Protein AF-A0A182EEJ8-F1 (afdb_monomer)

Mean predicted aligned error: 9.8 Å

pLDDT: mean 73.3, std 19.62, range [37.25, 96.62]

Solvent-accessible surface area (backbone atoms only — not comparable to full-atom values): 5123 Å² total; per-residue (Å²): 118,76,50,73,54,76,50,72,52,68,45,64,58,89,92,41,55,39,49,79,48,80,48,70,46,63,52,81,92,66,99,51,100,55,74,79,49,69,48,88,54,100,57,81,42,65,62,70,70,71,84,86,65,64,43,46,63,60,42,73,42,54,25,40,82,75,3,41,37,69,51,67,36,66,52,69,67,76,82,129

Sequence (80 aa):
MVQSTAVRGRFICGEEPTAGVRVKLFELDFDLPNAYSQPTANDDCMPSKVCTDPDDKLCATHPNTNGTFETNATQGNLPN

InterPro domains:
  IPR038479 Transthyretin-like superfamily [G3DSA:2.60.40.3330] (2-79)

Organism: Onchocerca ochengi (NCBI:txid42157)

Structure (mmCIF, N/CA/C/O backbone):
data_AF-A0A182EEJ8-F1
#
_entry.id   AF-A0A182EEJ8-F1
#
loop_
_atom_site.group_PDB
_atom_site.id
_atom_site.type_symbol
_atom_site.label_atom_id
_atom_site.label_alt_id
_atom_site.label_comp_id
_atom_site.label_asym_id
_atom_site.label_entity_id
_atom_site.label_seq_id
_atom_site.pdbx_PDB_ins_code
_atom_site.Cartn_x
_atom_site.Cartn_y
_atom_site.Cartn_z
_atom_site.occupancy
_atom_site.B_iso_or_equiv
_atom_site.auth_seq_id
_atom_site.auth_comp_id
_atom_site.auth_asym_id
_atom_site.auth_atom_id
_atom_site.pdbx_PDB_model_num
ATOM 1 N N . MET A 1 1 ? 19.113 8.033 -13.847 1.00 59.03 1 MET A N 1
ATOM 2 C CA . MET A 1 1 ? 18.875 8.963 -12.731 1.00 59.03 1 MET A CA 1
ATOM 3 C C . MET A 1 1 ? 18.187 8.165 -11.633 1.00 59.03 1 MET A C 1
ATOM 5 O O . MET A 1 1 ? 17.390 7.316 -11.979 1.00 59.03 1 MET A O 1
ATOM 9 N N . VAL A 1 2 ? 18.535 8.345 -10.355 1.00 75.25 2 VAL A N 1
ATOM 10 C CA . VAL A 1 2 ? 17.855 7.644 -9.245 1.00 75.25 2 VAL A CA 1
ATOM 11 C C . VAL A 1 2 ? 16.885 8.624 -8.602 1.00 75.25 2 VAL A C 1
ATOM 13 O O . VAL A 1 2 ? 17.296 9.733 -8.256 1.00 75.25 2 VAL A O 1
ATOM 16 N N . GLN A 1 3 ? 15.624 8.228 -8.449 1.00 79.31 3 GLN A N 1
ATOM 17 C CA . GLN A 1 3 ? 14.604 9.021 -7.768 1.00 79.31 3 GLN A CA 1
ATOM 18 C C . GLN A 1 3 ? 14.056 8.241 -6.573 1.00 79.31 3 GLN A C 1
ATOM 20 O O . GLN A 1 3 ? 13.797 7.046 -6.669 1.00 79.31 3 GLN A O 1
ATOM 25 N N . SER A 1 4 ? 13.871 8.926 -5.445 1.00 86.69 4 SER A N 1
ATOM 26 C CA . SER A 1 4 ? 13.244 8.361 -4.250 1.00 86.69 4 SER A CA 1
ATOM 27 C C . SER A 1 4 ? 11.993 9.144 -3.883 1.00 86.69 4 SER A C 1
ATOM 29 O O . SER A 1 4 ? 12.019 10.375 -3.854 1.00 86.69 4 SER A O 1
ATOM 31 N N . THR A 1 5 ? 10.933 8.422 -3.532 1.00 88.12 5 THR A N 1
ATOM 32 C CA . THR A 1 5 ? 9.638 8.983 -3.149 1.00 88.12 5 THR A CA 1
ATOM 33 C C . THR A 1 5 ? 9.137 8.323 -1.868 1.00 88.12 5 THR A C 1
ATOM 35 O O . THR A 1 5 ? 9.214 7.105 -1.711 1.00 88.12 5 THR A O 1
ATOM 38 N N . ALA A 1 6 ? 8.599 9.131 -0.951 1.00 91.38 6 ALA A N 1
ATOM 39 C CA . ALA A 1 6 ? 7.889 8.667 0.237 1.00 91.38 6 ALA A CA 1
ATOM 40 C C . ALA A 1 6 ? 6.436 9.153 0.203 1.00 91.38 6 ALA A C 1
ATOM 42 O O . ALA A 1 6 ? 6.168 10.335 -0.018 1.00 91.38 6 ALA A O 1
ATOM 43 N N . VAL A 1 7 ? 5.499 8.240 0.444 1.00 93.19 7 VAL A N 1
ATOM 44 C CA . VAL A 1 7 ? 4.059 8.495 0.466 1.00 93.19 7 VAL A CA 1
ATOM 45 C C . VAL A 1 7 ? 3.503 8.071 1.816 1.00 93.19 7 VAL A C 1
ATOM 47 O O . VAL A 1 7 ? 3.731 6.957 2.281 1.00 93.19 7 VAL A O 1
ATOM 50 N N . ARG A 1 8 ? 2.714 8.954 2.426 1.00 95.56 8 ARG A N 1
ATOM 51 C CA . ARG A 1 8 ? 1.916 8.656 3.617 1.00 95.56 8 ARG A CA 1
ATOM 52 C C . ARG A 1 8 ? 0.463 9.024 3.370 1.00 95.56 8 ARG A C 1
ATOM 54 O O . ARG A 1 8 ? 0.184 9.993 2.667 1.00 95.56 8 ARG A O 1
ATOM 61 N N . GLY A 1 9 ? -0.457 8.296 3.981 1.00 95.00 9 GLY A N 1
ATOM 62 C CA . GLY A 1 9 ? -1.880 8.555 3.804 1.00 95.00 9 GLY A CA 1
ATOM 63 C C . GLY A 1 9 ? -2.757 7.819 4.801 1.00 95.00 9 GLY A C 1
ATOM 64 O O . GLY A 1 9 ? -2.270 7.093 5.669 1.00 95.00 9 GLY A O 1
ATOM 65 N N . ARG A 1 10 ? -4.071 8.023 4.667 1.00 95.50 10 ARG A N 1
ATOM 66 C CA . ARG A 1 10 ? -5.098 7.289 5.408 1.00 95.50 10 ARG A CA 1
ATOM 67 C C . ARG A 1 10 ? -6.109 6.691 4.433 1.00 95.50 10 ARG A C 1
ATOM 69 O O . ARG A 1 10 ? -6.737 7.434 3.688 1.00 95.50 10 ARG A O 1
ATOM 76 N N . PHE A 1 11 ? -6.256 5.372 4.444 1.00 93.94 11 PHE A N 1
ATOM 77 C CA . PHE A 1 11 ? -7.216 4.641 3.627 1.00 93.94 11 PHE A CA 1
ATOM 78 C C . PHE A 1 11 ? -8.550 4.514 4.374 1.00 93.94 11 PHE A C 1
ATOM 80 O O . PHE A 1 11 ? -8.590 4.078 5.528 1.00 93.94 11 PHE A O 1
ATOM 87 N N . ILE A 1 12 ? -9.634 4.938 3.727 1.00 95.25 12 ILE A N 1
ATOM 88 C CA . ILE A 1 12 ? -10.985 5.017 4.298 1.00 95.25 12 ILE A CA 1
ATOM 89 C C . ILE A 1 12 ? -11.941 4.283 3.350 1.00 95.25 12 ILE A C 1
ATOM 91 O O . ILE A 1 12 ? -11.852 4.467 2.136 1.00 95.25 12 ILE A O 1
ATOM 95 N N . CYS A 1 13 ? -12.847 3.471 3.895 1.00 92.56 13 CYS A N 1
ATOM 96 C CA . CYS A 1 13 ? -13.946 2.840 3.165 1.00 92.56 13 CYS A CA 1
ATOM 97 C C . CYS A 1 13 ? -15.266 3.389 3.716 1.00 92.56 13 CYS A C 1
ATOM 99 O O . CYS A 1 13 ? -15.614 3.147 4.871 1.00 92.56 13 CYS A O 1
ATOM 101 N N . GLY A 1 14 ? -15.973 4.192 2.917 1.00 93.69 14 GLY A N 1
ATOM 102 C CA . GLY A 1 14 ? -17.089 4.993 3.422 1.00 93.69 14 GLY A CA 1
ATOM 103 C C . GLY A 1 14 ? -16.598 6.027 4.438 1.00 93.69 14 GLY A C 1
ATOM 104 O O . GLY A 1 14 ? -15.783 6.883 4.100 1.00 93.69 14 GLY A O 1
ATOM 105 N N . GLU A 1 15 ? -17.077 5.931 5.678 1.00 94.75 15 GLU A N 1
ATOM 106 C CA . GLU A 1 15 ? -16.671 6.808 6.788 1.00 94.75 15 GLU A CA 1
ATOM 107 C C . GLU A 1 15 ? -15.639 6.154 7.727 1.00 94.75 15 GLU A C 1
ATOM 109 O O . GLU A 1 15 ? -15.082 6.823 8.600 1.00 94.75 15 GLU A O 1
ATOM 114 N N . GLU A 1 16 ? -15.338 4.865 7.541 1.00 94.69 16 GLU A N 1
ATOM 115 C CA . GLU A 1 16 ? -14.505 4.095 8.465 1.00 94.69 16 GLU A CA 1
ATOM 116 C C . GLU A 1 16 ? -13.061 3.931 7.962 1.00 94.69 16 GLU A C 1
ATOM 118 O O . GLU A 1 16 ? -12.829 3.605 6.788 1.00 94.69 16 GLU A O 1
ATOM 123 N N . PRO A 1 17 ? -12.046 4.110 8.831 1.00 95.25 17 PRO A N 1
ATOM 124 C CA . PRO A 1 17 ? -10.679 3.742 8.497 1.00 95.25 17 PRO A CA 1
ATOM 125 C C . PRO A 1 17 ? -10.584 2.246 8.206 1.00 95.25 17 PRO A C 1
ATOM 127 O O . PRO A 1 17 ? -11.136 1.422 8.928 1.00 95.25 17 PRO A O 1
ATOM 130 N N . THR A 1 18 ? -9.857 1.885 7.156 1.00 93.69 18 THR A N 1
ATOM 131 C CA . THR A 1 18 ? -9.751 0.489 6.726 1.00 93.69 18 THR A CA 1
ATOM 132 C C . THR A 1 18 ? -8.353 -0.049 6.970 1.00 93.69 18 THR A C 1
ATOM 134 O O . THR A 1 18 ? -7.367 0.547 6.544 1.00 93.69 18 THR A O 1
ATOM 137 N N . ALA A 1 19 ? -8.284 -1.212 7.612 1.00 92.69 19 ALA A N 1
ATOM 138 C CA . ALA A 1 19 ? -7.051 -1.927 7.909 1.00 92.69 19 ALA A CA 1
ATOM 139 C C . ALA A 1 19 ? -6.922 -3.197 7.059 1.00 92.69 19 ALA A C 1
ATOM 141 O O . ALA A 1 19 ? -7.910 -3.728 6.554 1.00 92.69 19 ALA A O 1
ATOM 142 N N . GLY A 1 20 ? -5.697 -3.703 6.908 1.00 85.75 20 GLY A N 1
ATOM 143 C CA . GLY A 1 20 ? -5.441 -5.012 6.286 1.00 85.75 20 GLY A CA 1
ATOM 144 C C . GLY A 1 20 ? -5.602 -5.070 4.761 1.00 85.75 20 GLY A C 1
ATOM 145 O O . GLY A 1 20 ? -5.270 -6.088 4.156 1.00 85.75 20 GLY A O 1
ATOM 146 N N . VAL A 1 21 ? -6.044 -3.986 4.119 1.00 90.62 21 VAL A N 1
ATOM 147 C CA . VAL A 1 21 ? -5.987 -3.841 2.658 1.00 90.62 21 VAL A CA 1
ATOM 148 C C 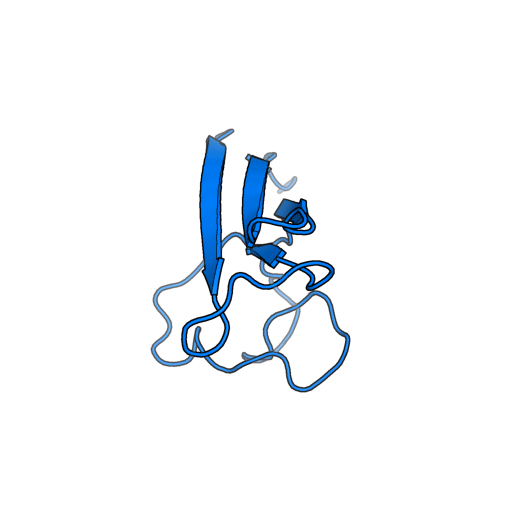. VAL A 1 21 ? -4.552 -3.625 2.193 1.00 90.62 21 VAL A C 1
ATOM 150 O O . VAL A 1 21 ? -3.709 -3.115 2.930 1.00 90.62 21 VAL A O 1
ATOM 153 N N . ARG A 1 22 ? -4.268 -3.997 0.948 1.00 90.38 22 ARG A N 1
ATOM 154 C CA . ARG A 1 22 ? -2.948 -3.810 0.351 1.00 90.38 22 ARG A CA 1
ATOM 155 C C . ARG A 1 22 ? -2.918 -2.518 -0.453 1.00 90.38 22 ARG A C 1
ATOM 157 O O . ARG A 1 22 ? -3.672 -2.374 -1.409 1.00 90.38 22 ARG A O 1
ATOM 164 N N . VAL A 1 23 ? -2.010 -1.619 -0.097 1.00 89.75 23 VAL A N 1
ATOM 165 C CA . VAL A 1 23 ? -1.699 -0.408 -0.862 1.00 89.75 23 VAL A CA 1
ATOM 166 C C . VAL A 1 23 ? -0.397 -0.663 -1.612 1.00 89.75 23 VAL A C 1
ATOM 168 O O . VAL A 1 23 ? 0.588 -1.072 -1.002 1.00 89.75 23 VAL A O 1
ATOM 171 N N . LYS A 1 24 ? -0.389 -0.467 -2.930 1.00 86.06 24 LYS A N 1
ATOM 172 C CA . LYS A 1 24 ? 0.800 -0.624 -3.779 1.00 86.06 24 LYS A CA 1
ATOM 173 C C . LYS A 1 24 ? 1.177 0.736 -4.364 1.00 86.06 24 LYS A C 1
ATOM 175 O O . LYS A 1 24 ? 0.288 1.474 -4.784 1.00 86.06 24 LYS A O 1
ATOM 180 N N . LEU A 1 25 ? 2.469 1.046 -4.378 1.00 83.94 25 LEU A N 1
ATOM 181 C CA . LEU A 1 25 ? 3.026 2.182 -5.104 1.00 83.94 25 LEU A CA 1
ATOM 182 C C . LEU A 1 25 ? 3.594 1.664 -6.423 1.00 83.94 25 LEU A C 1
ATOM 184 O O . LEU A 1 25 ? 4.356 0.697 -6.418 1.00 83.94 25 LEU A O 1
ATOM 188 N N . PHE A 1 26 ? 3.217 2.320 -7.510 1.00 79.62 26 PHE A N 1
ATOM 189 C CA . PHE A 1 26 ? 3.714 2.056 -8.851 1.00 79.62 26 PHE A CA 1
ATOM 190 C C . PHE A 1 26 ? 4.361 3.324 -9.382 1.00 79.62 26 PHE A C 1
ATOM 192 O O . PHE A 1 26 ? 3.900 4.429 -9.076 1.00 79.62 26 PHE A O 1
ATOM 199 N N . GLU A 1 27 ? 5.421 3.148 -10.150 1.00 76.00 27 GLU A N 1
ATOM 200 C CA . GLU A 1 27 ? 5.846 4.162 -11.095 1.00 76.00 27 GLU A CA 1
ATOM 201 C C . GLU A 1 27 ? 4.928 4.135 -12.317 1.00 76.00 27 GLU A C 1
ATOM 203 O O . GLU A 1 27 ? 4.401 3.082 -12.668 1.00 76.00 27 GLU A O 1
ATOM 208 N N . LEU A 1 28 ? 4.674 5.304 -12.899 1.00 71.69 28 LEU A N 1
ATOM 209 C CA . LEU A 1 28 ? 3.877 5.426 -14.109 1.00 71.69 28 LEU A CA 1
ATOM 210 C C . LEU A 1 28 ? 4.743 6.077 -15.179 1.00 71.69 28 LEU A C 1
ATOM 212 O O . LEU A 1 28 ? 5.040 7.269 -15.079 1.00 71.69 28 LEU A O 1
ATOM 216 N N . ASP A 1 29 ? 5.095 5.309 -16.205 1.00 63.34 29 ASP A N 1
ATOM 217 C CA . ASP A 1 29 ? 6.059 5.751 -17.215 1.00 63.34 29 ASP A CA 1
ATOM 218 C C . ASP A 1 29 ? 5.427 6.524 -18.390 1.00 63.34 29 ASP A C 1
ATOM 220 O O . ASP A 1 29 ? 6.151 7.106 -19.201 1.00 63.34 29 ASP A O 1
ATOM 224 N N . PHE A 1 30 ? 4.087 6.624 -18.490 1.00 56.88 30 PHE A N 1
ATOM 225 C CA . PHE A 1 30 ? 3.437 7.300 -19.630 1.00 56.88 30 PHE A CA 1
ATOM 226 C C . PHE A 1 30 ? 2.122 8.055 -19.346 1.00 56.88 30 PHE A C 1
ATOM 228 O O . PHE A 1 30 ? 1.217 7.568 -18.668 1.00 56.88 30 PHE A O 1
ATOM 235 N N . ASP A 1 31 ? 1.966 9.199 -20.033 1.00 54.44 31 ASP A N 1
ATOM 236 C CA . ASP A 1 31 ? 0.739 10.008 -20.184 1.00 54.44 31 ASP A CA 1
ATOM 237 C C . ASP A 1 31 ? -0.311 9.327 -21.096 1.00 54.44 31 ASP A C 1
ATOM 239 O O . ASP A 1 31 ? -0.752 9.883 -22.108 1.00 54.44 31 ASP A O 1
ATOM 243 N N . LEU A 1 32 ? -0.712 8.087 -20.802 1.00 52.84 32 LEU A N 1
ATOM 244 C CA . LEU A 1 32 ? -1.751 7.419 -21.591 1.00 52.84 32 LEU A CA 1
ATOM 245 C C . LEU A 1 32 ? -3.151 7.679 -21.012 1.00 52.84 32 LEU A C 1
ATOM 247 O O . LEU A 1 32 ? -3.373 7.462 -19.820 1.00 52.84 32 LEU A O 1
ATOM 251 N N . PRO A 1 33 ? -4.155 8.023 -21.851 1.00 52.16 33 PRO A N 1
ATOM 252 C CA . PRO A 1 33 ? -5.531 8.285 -21.407 1.00 52.16 33 PRO A CA 1
ATOM 253 C C . PRO A 1 33 ? -6.231 7.081 -20.741 1.00 52.16 33 PRO A C 1
ATOM 255 O O . PRO A 1 33 ? -7.320 7.239 -20.199 1.00 52.16 33 PRO A O 1
ATOM 258 N N . ASN A 1 34 ? -5.599 5.898 -20.740 1.00 49.50 34 ASN A N 1
ATOM 259 C CA . ASN A 1 34 ? -6.111 4.648 -20.171 1.00 49.50 34 ASN A CA 1
ATOM 260 C C . ASN A 1 34 ? -5.240 4.071 -19.033 1.00 49.50 34 ASN A C 1
ATOM 262 O O . ASN A 1 34 ? -5.480 2.932 -18.620 1.00 49.50 34 ASN A O 1
ATOM 266 N N . ALA A 1 35 ? -4.279 4.839 -18.498 1.00 52.94 35 ALA A N 1
ATOM 267 C CA . ALA A 1 35 ? -3.411 4.442 -17.377 1.00 52.94 35 ALA A CA 1
ATOM 268 C C . ALA A 1 35 ? -4.177 4.061 -16.088 1.00 52.94 35 ALA A C 1
ATOM 270 O O . ALA A 1 35 ? -3.631 3.423 -15.196 1.00 52.94 35 ALA A O 1
ATOM 271 N N . TYR A 1 36 ? -5.465 4.408 -15.996 1.00 53.22 36 TYR A N 1
ATOM 272 C CA . TYR A 1 36 ? -6.336 4.094 -14.856 1.00 53.22 36 TYR A CA 1
ATOM 273 C C . TYR A 1 36 ? -7.158 2.809 -15.006 1.00 53.22 36 TYR A C 1
ATOM 275 O O . TYR A 1 36 ? -8.028 2.534 -14.177 1.00 53.22 3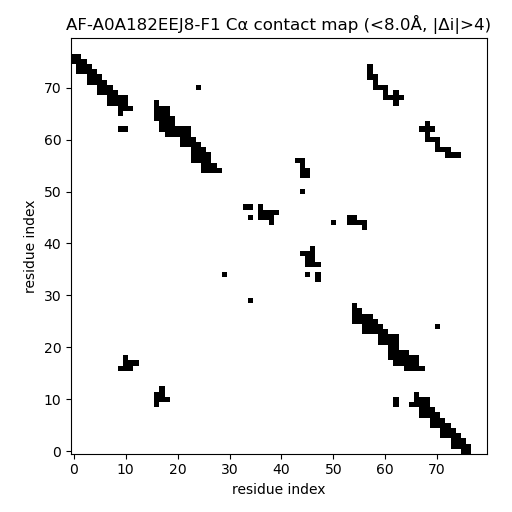6 TYR A O 1
ATOM 283 N N . SER A 1 37 ? -6.929 2.018 -16.055 1.00 52.03 37 SER A N 1
ATOM 284 C CA . SER A 1 37 ? -7.592 0.718 -16.182 1.00 52.03 37 SER A CA 1
ATOM 285 C C . SER A 1 37 ? -7.122 -0.168 -15.022 1.00 52.03 37 SER A C 1
ATOM 287 O O . SER A 1 37 ? -5.944 -0.479 -14.937 1.00 52.03 37 SER A O 1
ATOM 289 N N . GLN A 1 38 ? -8.000 -0.521 -14.080 1.00 50.16 38 GLN A N 1
ATOM 290 C CA . GLN A 1 38 ? -7.617 -1.306 -12.898 1.00 50.16 38 GLN A CA 1
ATOM 291 C C . GLN A 1 38 ? -7.143 -2.710 -13.305 1.00 50.16 38 GLN A C 1
ATOM 293 O O . GLN A 1 38 ? -7.857 -3.335 -14.092 1.00 50.16 38 GLN A O 1
ATOM 298 N N . PRO A 1 39 ? -6.033 -3.249 -12.752 1.00 50.91 39 PRO A N 1
ATOM 299 C CA . PRO A 1 39 ? -5.594 -4.622 -13.005 1.00 50.91 39 PRO A CA 1
ATOM 300 C C . PRO A 1 39 ? -6.751 -5.584 -12.766 1.00 50.91 39 PRO A C 1
ATOM 302 O O . PRO A 1 39 ? -7.268 -5.693 -11.656 1.00 50.91 39 PRO A O 1
ATOM 305 N N . THR A 1 40 ? -7.198 -6.258 -13.824 1.00 46.56 40 THR A N 1
ATOM 306 C CA . THR A 1 40 ? -8.348 -7.172 -13.767 1.00 46.56 40 THR A CA 1
ATOM 307 C C . THR A 1 40 ? -7.988 -8.540 -13.191 1.00 46.56 40 THR A C 1
ATOM 309 O O . THR A 1 40 ? -8.830 -9.432 -13.137 1.00 46.56 40 THR A O 1
ATOM 312 N N . ALA A 1 41 ? -6.743 -8.732 -12.769 1.00 45.72 41 ALA A N 1
ATOM 313 C CA . ALA A 1 41 ? -6.249 -9.973 -12.210 1.00 45.72 41 ALA A CA 1
ATOM 314 C C . ALA A 1 41 ? -5.142 -9.671 -11.202 1.00 45.72 41 ALA A C 1
ATOM 316 O O . ALA A 1 41 ? -4.656 -8.548 -11.095 1.00 45.72 41 ALA A O 1
ATOM 317 N N . ASN A 1 42 ? -4.759 -10.693 -10.451 1.00 52.69 42 ASN A N 1
ATOM 318 C CA . ASN A 1 42 ? -3.808 -10.694 -9.338 1.00 52.69 42 ASN A CA 1
ATOM 319 C C . ASN A 1 42 ? -2.358 -10.371 -9.750 1.00 52.69 42 ASN A C 1
ATOM 321 O O . ASN A 1 42 ? -1.418 -10.732 -9.043 1.00 52.69 42 ASN A O 1
ATOM 325 N N . ASP A 1 43 ? -2.196 -9.713 -10.888 1.00 55.00 43 ASP A N 1
ATOM 326 C CA . ASP A 1 43 ? -0.945 -9.442 -11.550 1.00 55.00 43 ASP A CA 1
ATOM 327 C C . ASP A 1 43 ? -0.386 -8.114 -11.030 1.00 55.00 43 ASP A C 1
ATOM 329 O O . ASP A 1 43 ? -1.105 -7.159 -10.722 1.00 55.00 43 ASP A O 1
ATOM 333 N N . ASP A 1 44 ? 0.929 -8.077 -10.841 1.00 55.94 44 ASP A N 1
ATOM 334 C CA . ASP A 1 44 ? 1.654 -6.900 -10.361 1.00 55.94 44 ASP A CA 1
ATOM 335 C C . ASP A 1 44 ? 1.888 -5.860 -11.485 1.00 55.94 44 ASP A C 1
ATOM 337 O O . ASP A 1 44 ? 2.687 -4.955 -11.293 1.00 55.94 44 ASP A O 1
ATOM 341 N N . CYS A 1 45 ? 1.178 -5.954 -12.618 1.00 54.53 45 CYS A N 1
ATOM 342 C CA .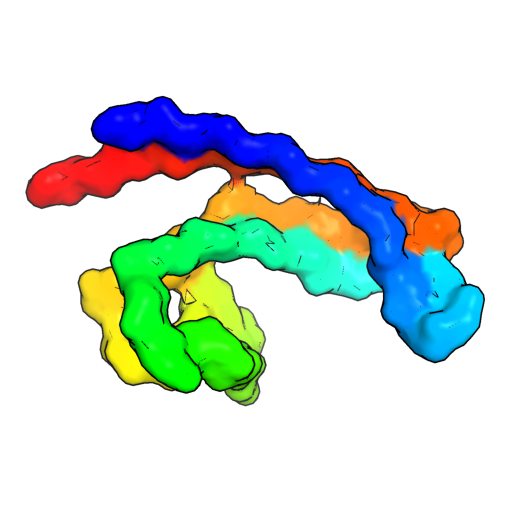 CYS A 1 45 ? 1.230 -5.009 -13.740 1.00 54.53 45 CYS A CA 1
ATOM 343 C C . CYS A 1 45 ? -0.145 -4.371 -14.016 1.00 54.53 45 CYS A C 1
ATOM 345 O O . CYS A 1 45 ? -1.190 -5.005 -13.839 1.00 54.53 45 CYS A O 1
ATOM 347 N N . MET A 1 46 ? -0.166 -3.109 -14.460 1.00 54.56 46 MET A N 1
ATOM 348 C CA . MET A 1 46 ? -1.399 -2.468 -14.925 1.00 54.56 46 MET A CA 1
ATOM 349 C C . MET A 1 46 ? -1.841 -3.087 -16.269 1.00 54.56 46 MET A C 1
ATOM 351 O O . MET A 1 46 ? -1.016 -3.406 -17.123 1.00 54.56 46 MET A O 1
ATOM 355 N N . PRO A 1 47 ? -3.149 -3.275 -16.509 1.00 51.47 47 PRO A N 1
ATOM 356 C CA . PRO A 1 47 ? -3.698 -4.046 -17.627 1.00 51.47 47 PRO A CA 1
ATOM 357 C C . PRO A 1 47 ? -3.706 -3.275 -18.957 1.00 51.47 47 PRO A C 1
ATOM 359 O O . PRO A 1 47 ? -4.303 -3.732 -19.936 1.00 51.47 47 PRO A O 1
ATOM 362 N N . SER A 1 48 ? -3.056 -2.109 -19.033 1.00 44.66 48 SER A N 1
ATOM 363 C CA . SER A 1 48 ? -2.877 -1.389 -20.290 1.00 44.66 48 SER A CA 1
ATOM 364 C C . SER A 1 48 ? -1.768 -2.045 -21.117 1.00 44.66 48 SER A C 1
ATOM 366 O O . SER A 1 48 ? -0.675 -1.521 -21.241 1.00 44.66 48 SER A O 1
ATOM 368 N N . LYS A 1 49 ? -2.113 -3.172 -21.750 1.00 44.09 49 LYS A N 1
ATOM 369 C CA . LYS A 1 49 ? -1.563 -3.635 -23.033 1.00 44.09 49 LYS A CA 1
ATOM 370 C C . LYS A 1 49 ? -0.036 -3.841 -23.090 1.00 44.09 49 LYS A C 1
ATOM 372 O O . LYS A 1 49 ? 0.714 -2.935 -23.413 1.00 44.09 49 LYS A O 1
ATOM 377 N N . VAL A 1 50 ? 0.336 -5.124 -23.023 1.00 44.66 50 VAL A N 1
ATOM 378 C CA . VAL A 1 50 ? 1.672 -5.686 -23.298 1.00 44.66 50 VAL A CA 1
ATOM 379 C C . VAL A 1 50 ? 2.702 -5.256 -22.254 1.00 44.66 50 VAL A C 1
ATOM 381 O O . VAL A 1 50 ? 3.225 -4.153 -22.287 1.00 44.66 50 VAL A O 1
ATOM 384 N N . CYS A 1 51 ? 3.027 -6.190 -21.357 1.00 50.41 51 CYS A N 1
ATOM 385 C CA . CYS A 1 51 ? 4.108 -6.117 -20.371 1.00 50.41 51 CYS A CA 1
ATOM 386 C C . CYS A 1 51 ? 5.501 -6.105 -21.039 1.00 50.41 51 CYS A C 1
ATOM 388 O O . CYS A 1 51 ? 6.344 -6.946 -20.742 1.00 50.41 51 CYS A O 1
ATOM 390 N N . THR A 1 52 ? 5.717 -5.230 -22.017 1.00 44.16 52 THR A N 1
ATOM 391 C CA . THR A 1 52 ? 7.047 -4.899 -22.544 1.00 44.16 52 THR A CA 1
ATOM 392 C C . THR A 1 52 ? 7.646 -3.697 -21.831 1.00 44.16 52 THR A C 1
ATOM 394 O O . THR A 1 52 ? 8.838 -3.470 -21.984 1.00 44.16 52 THR A O 1
ATOM 397 N N . ASP A 1 53 ? 6.839 -2.989 -21.041 1.00 52.34 53 ASP A N 1
ATOM 398 C CA . ASP A 1 53 ? 7.302 -2.067 -20.015 1.00 52.34 53 ASP A CA 1
ATOM 399 C C . ASP A 1 53 ? 6.469 -2.331 -18.749 1.00 52.34 53 ASP A C 1
ATOM 401 O O . ASP A 1 53 ? 5.266 -2.049 -18.735 1.00 52.34 53 ASP A O 1
ATOM 405 N N . PRO A 1 54 ? 6.998 -3.079 -17.770 1.00 51.81 54 PRO A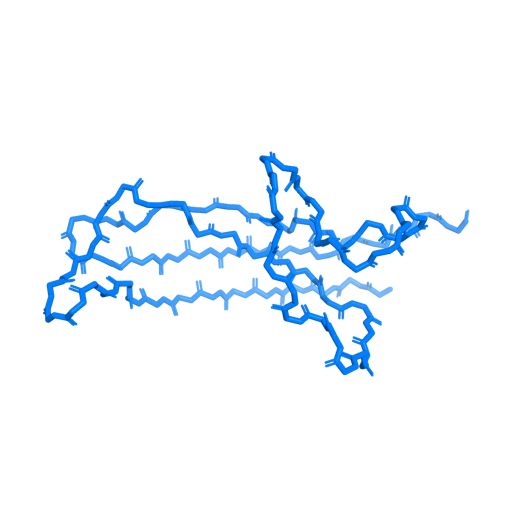 N 1
ATOM 406 C CA . PRO A 1 54 ? 6.277 -3.333 -16.537 1.00 51.81 54 PRO A CA 1
ATOM 407 C C . PRO A 1 54 ? 6.251 -2.030 -15.736 1.00 51.81 54 PRO A C 1
ATOM 409 O O . PRO A 1 54 ? 7.290 -1.646 -15.227 1.00 51.81 54 PRO A O 1
ATOM 412 N N . ASP A 1 55 ? 5.090 -1.381 -15.581 1.00 57.28 55 ASP A N 1
ATOM 413 C CA . ASP A 1 55 ? 4.941 -0.329 -14.562 1.00 57.28 55 ASP A CA 1
ATOM 414 C C . ASP A 1 55 ? 5.496 -0.876 -13.235 1.00 57.28 55 ASP A C 1
ATOM 416 O O . ASP A 1 55 ? 4.935 -1.813 -12.642 1.00 57.28 55 ASP A O 1
ATOM 420 N N . ASP A 1 56 ? 6.646 -0.352 -12.814 1.00 65.75 56 ASP A N 1
ATOM 421 C CA . ASP A 1 56 ? 7.447 -0.983 -11.780 1.00 65.75 56 ASP A CA 1
ATOM 422 C C . ASP A 1 56 ? 6.727 -0.818 -10.444 1.00 65.75 56 ASP A C 1
ATOM 424 O O . ASP A 1 56 ? 6.568 0.279 -9.893 1.00 65.75 56 ASP A O 1
ATOM 428 N N . LYS A 1 57 ? 6.260 -1.936 -9.882 1.00 72.81 57 LYS A N 1
ATOM 429 C CA . LYS A 1 57 ? 5.766 -1.959 -8.508 1.00 72.81 57 LYS A CA 1
ATOM 430 C C . LYS A 1 57 ? 6.923 -1.630 -7.577 1.00 72.81 57 LYS A C 1
ATOM 432 O O . LYS A 1 57 ? 7.694 -2.496 -7.165 1.00 72.81 57 LYS A O 1
ATOM 437 N N . LEU A 1 58 ? 6.971 -0.372 -7.184 1.00 79.19 58 LEU A N 1
ATOM 438 C CA . LEU A 1 58 ? 8.003 0.184 -6.337 1.00 79.19 58 LEU A CA 1
ATOM 439 C C . LEU A 1 58 ? 7.956 -0.399 -4.918 1.00 79.19 58 LEU A C 1
ATOM 441 O O . LEU A 1 58 ? 8.989 -0.733 -4.340 1.00 79.19 58 LEU A O 1
ATOM 445 N N . CYS A 1 59 ? 6.760 -0.529 -4.334 1.00 84.50 59 CYS A N 1
ATOM 446 C CA . CYS A 1 59 ? 6.576 -1.131 -3.009 1.00 84.50 59 CYS A CA 1
ATOM 447 C C . CYS A 1 59 ? 5.104 -1.458 -2.707 1.00 84.50 59 CYS A C 1
ATOM 449 O O . CYS A 1 59 ? 4.183 -1.075 -3.429 1.00 84.50 59 CYS A O 1
ATOM 451 N N . ALA A 1 60 ? 4.870 -2.186 -1.612 1.00 87.75 60 ALA A N 1
ATOM 452 C CA . ALA A 1 60 ? 3.536 -2.414 -1.069 1.00 87.75 60 ALA A CA 1
ATOM 453 C C . ALA A 1 60 ? 3.536 -2.297 0.457 1.00 87.75 60 ALA A C 1
ATOM 455 O O . ALA A 1 60 ? 4.493 -2.686 1.122 1.00 87.75 60 ALA A O 1
ATOM 456 N N . THR A 1 61 ? 2.433 -1.803 1.007 1.00 92.88 61 THR A N 1
ATOM 457 C CA . THR A 1 61 ? 2.213 -1.639 2.445 1.00 92.88 61 THR A CA 1
ATOM 458 C C . THR A 1 61 ? 0.776 -2.012 2.815 1.00 92.88 61 THR A C 1
AT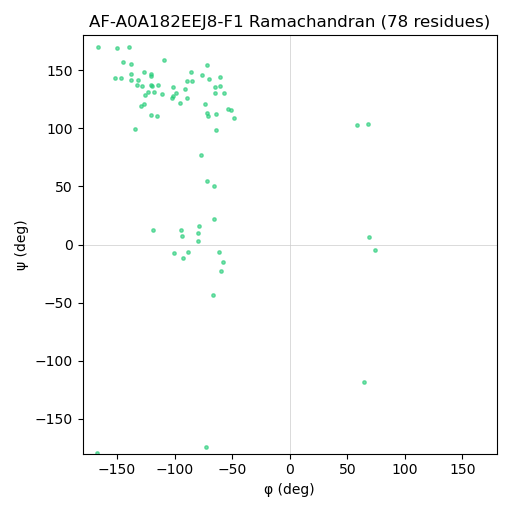OM 460 O O . THR A 1 61 ? -0.073 -2.223 1.944 1.00 92.88 61 THR A O 1
ATOM 463 N N . HIS A 1 62 ? 0.504 -2.107 4.114 1.00 95.12 62 HIS A N 1
ATOM 464 C CA . HIS A 1 62 ? -0.836 -2.322 4.650 1.00 95.12 62 HIS A CA 1
ATOM 465 C C . HIS A 1 62 ? -1.141 -1.218 5.664 1.00 95.12 62 HIS A C 1
ATOM 467 O O . HIS A 1 62 ? -0.330 -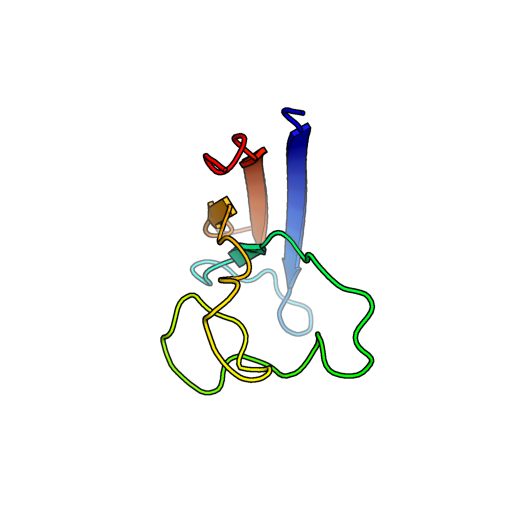0.995 6.569 1.00 95.12 62 HIS A O 1
ATOM 473 N N . PRO A 1 63 ? -2.287 -0.528 5.552 1.00 95.94 63 PRO A N 1
ATOM 474 C CA . PRO A 1 63 ? -2.705 0.409 6.574 1.00 95.94 63 PRO A CA 1
ATOM 475 C C . PRO A 1 63 ? -2.905 -0.280 7.925 1.00 95.94 63 PRO A C 1
ATOM 477 O O . PRO A 1 63 ? -3.381 -1.419 7.998 1.00 95.94 63 PRO A O 1
ATOM 480 N N . ASN A 1 64 ? -2.558 0.429 8.999 1.00 94.81 64 ASN A N 1
ATOM 481 C CA . ASN A 1 64 ? -2.807 -0.028 10.364 1.00 94.81 64 ASN A CA 1
ATOM 482 C C . ASN A 1 64 ? -4.301 0.069 10.733 1.00 94.81 64 ASN A C 1
ATOM 484 O O . ASN A 1 64 ? -5.144 0.427 9.913 1.00 94.81 64 ASN A O 1
ATOM 488 N N . THR A 1 65 ? -4.639 -0.216 11.993 1.00 95.75 65 THR A N 1
ATOM 489 C CA . THR A 1 65 ? -6.026 -0.191 12.497 1.00 95.75 65 THR A CA 1
ATOM 490 C C . THR A 1 65 ? -6.720 1.166 12.362 1.00 95.75 65 THR A C 1
ATOM 492 O O . THR A 1 65 ? -7.940 1.214 12.300 1.00 95.75 65 THR A O 1
ATOM 495 N N . ASN A 1 66 ? -5.963 2.263 12.273 1.00 95.38 66 ASN A N 1
ATOM 496 C CA . ASN A 1 66 ? -6.493 3.614 12.065 1.00 95.38 66 ASN A CA 1
ATOM 497 C C . ASN A 1 66 ? -6.499 4.011 10.579 1.00 95.38 66 ASN A C 1
ATOM 499 O O . ASN A 1 66 ? -6.642 5.191 10.247 1.00 95.38 66 ASN A O 1
ATOM 503 N N . GLY A 1 67 ? -6.286 3.047 9.681 1.00 94.88 67 GLY A N 1
ATOM 504 C CA . GLY A 1 67 ? -6.210 3.238 8.240 1.00 94.88 67 GLY A CA 1
ATOM 505 C C . GLY A 1 67 ? -4.974 3.999 7.773 1.00 94.88 67 GLY A C 1
ATOM 506 O O . GLY A 1 67 ? -4.888 4.318 6.593 1.00 94.88 67 GLY A O 1
ATOM 507 N N . THR A 1 68 ? -4.012 4.322 8.641 1.00 96.62 68 THR A N 1
ATOM 508 C CA . THR A 1 68 ? -2.825 5.085 8.228 1.00 96.62 68 THR A CA 1
ATOM 509 C C . THR A 1 68 ? -1.751 4.168 7.664 1.00 96.62 68 THR A C 1
ATOM 511 O O . THR A 1 68 ? -1.513 3.091 8.216 1.00 96.62 68 THR A O 1
ATOM 514 N N . PHE A 1 69 ? -1.073 4.618 6.613 1.00 95.12 69 PHE A N 1
ATOM 515 C CA . PHE A 1 69 ? 0.061 3.931 6.007 1.00 95.12 69 PHE A CA 1
ATOM 516 C C . PHE A 1 69 ? 1.178 4.914 5.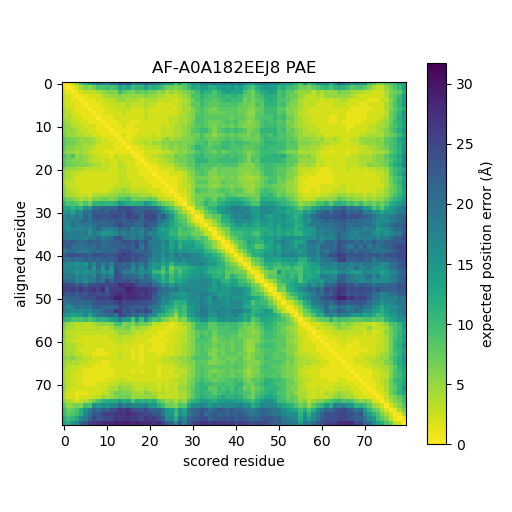658 1.00 95.12 69 PHE A C 1
ATOM 518 O O . PHE A 1 69 ? 0.938 6.098 5.412 1.00 95.12 69 PHE A O 1
ATOM 525 N N . GLU A 1 70 ? 2.392 4.385 5.595 1.00 95.06 70 GLU A N 1
ATOM 526 C CA . GLU A 1 70 ? 3.578 5.060 5.088 1.00 95.06 70 GLU A CA 1
ATOM 527 C C . GLU A 1 70 ? 4.361 4.062 4.238 1.00 95.06 70 GLU A C 1
ATOM 529 O O . GLU A 1 70 ? 4.398 2.863 4.535 1.00 95.06 70 GLU A O 1
ATOM 534 N N . THR A 1 71 ? 4.922 4.538 3.134 1.00 91.38 71 THR A N 1
ATOM 535 C CA . THR A 1 71 ? 5.716 3.722 2.229 1.00 91.38 71 THR A CA 1
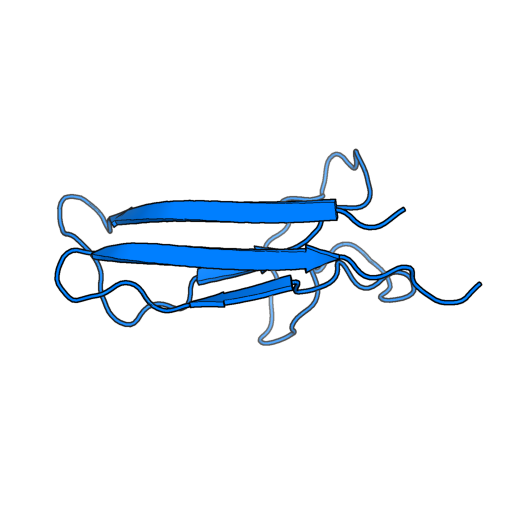ATOM 536 C C . THR A 1 71 ? 6.740 4.578 1.504 1.00 91.38 71 THR A C 1
ATOM 538 O O . THR A 1 71 ? 6.477 5.733 1.173 1.00 91.38 71 THR A O 1
ATOM 541 N N . ASN A 1 72 ? 7.921 4.025 1.278 1.00 90.94 72 ASN A N 1
ATOM 542 C CA . ASN A 1 72 ? 9.018 4.688 0.600 1.00 90.94 72 ASN A CA 1
ATOM 543 C C . ASN A 1 72 ? 9.581 3.755 -0.463 1.00 90.94 72 ASN A C 1
ATOM 545 O O . ASN A 1 72 ? 9.715 2.552 -0.240 1.00 90.94 72 ASN A O 1
ATOM 549 N N . ALA A 1 73 ? 9.950 4.325 -1.599 1.00 85.44 73 ALA A N 1
ATOM 550 C CA . ALA A 1 73 ? 10.604 3.586 -2.654 1.00 85.44 73 ALA A CA 1
ATOM 551 C C . ALA A 1 73 ? 11.639 4.431 -3.375 1.00 85.44 73 ALA A C 1
ATOM 553 O O . ALA A 1 73 ? 11.583 5.661 -3.373 1.00 85.44 73 ALA A O 1
ATOM 554 N N . THR A 1 74 ? 12.579 3.734 -3.997 1.00 82.69 74 THR A N 1
ATOM 555 C CA . THR A 1 74 ? 13.626 4.316 -4.821 1.00 82.69 74 THR A CA 1
ATOM 556 C C . THR A 1 74 ? 13.623 3.584 -6.148 1.00 82.69 74 THR A C 1
ATOM 558 O O . THR A 1 74 ? 13.846 2.375 -6.166 1.00 82.69 74 THR A O 1
ATOM 561 N N . GLN A 1 75 ? 13.390 4.308 -7.236 1.00 74.25 75 GLN A N 1
ATOM 562 C CA . GLN A 1 75 ? 13.550 3.787 -8.584 1.00 74.25 75 GLN A CA 1
ATOM 563 C C . GLN A 1 75 ? 15.050 3.679 -8.896 1.00 74.25 75 GLN A C 1
ATOM 565 O O . GLN A 1 75 ? 15.799 4.661 -8.817 1.00 74.25 75 GLN A O 1
ATOM 570 N N . GLY A 1 76 ? 15.503 2.465 -9.207 1.00 64.56 76 GLY A N 1
ATOM 571 C CA . GLY A 1 76 ? 16.846 2.211 -9.724 1.00 64.56 76 GLY A CA 1
ATOM 572 C C . GLY A 1 76 ? 16.879 2.371 -11.244 1.00 64.56 76 GLY A C 1
ATOM 573 O O . GLY A 1 76 ? 15.897 2.077 -11.908 1.00 64.56 76 GLY A O 1
ATOM 574 N N . ASN A 1 77 ? 18.011 2.808 -11.807 1.00 51.12 77 ASN A N 1
ATOM 575 C CA . ASN A 1 77 ? 18.225 2.764 -13.259 1.00 51.12 77 ASN A CA 1
ATOM 576 C C . ASN A 1 77 ? 17.993 1.330 -13.770 1.00 51.12 77 ASN A C 1
ATOM 578 O O . ASN A 1 77 ? 18.781 0.444 -13.425 1.00 51.12 77 ASN A O 1
ATOM 582 N N . LEU A 1 78 ? 16.987 1.115 -14.620 1.00 49.50 78 LEU A N 1
ATOM 583 C CA . LEU A 1 78 ? 16.922 -0.079 -15.461 1.00 49.50 78 LEU A CA 1
ATOM 584 C C . LEU A 1 78 ? 18.213 -0.138 -16.311 1.00 49.50 78 LEU A C 1
ATOM 586 O O . LEU A 1 78 ? 18.625 0.891 -16.858 1.00 49.50 78 LEU A O 1
ATOM 590 N N . PRO A 1 79 ? 18.931 -1.276 -16.373 1.00 41.34 79 PRO A N 1
ATOM 591 C CA . PRO A 1 79 ? 20.074 -1.404 -17.268 1.00 41.34 79 PRO A CA 1
ATOM 592 C C . PRO A 1 79 ? 19.593 -1.331 -18.726 1.00 41.34 79 PRO A C 1
ATOM 594 O O . PRO A 1 79 ? 18.636 -2.015 -19.079 1.00 41.34 79 PRO A O 1
ATOM 597 N N . ASN A 1 80 ? 20.260 -0.482 -19.522 1.00 37.25 80 ASN A N 1
ATOM 598 C CA . ASN A 1 80 ? 20.045 -0.298 -20.968 1.00 37.25 80 ASN A CA 1
ATOM 599 C C . ASN A 1 80 ? 19.939 -1.612 -21.750 1.00 37.25 80 ASN A C 1
ATOM 601 O O . ASN A 1 80 ? 20.753 -2.523 -21.465 1.00 37.25 80 ASN A O 1
#

Radius of gyration: 14.39 Å; Cα contacts (8 Å, |Δi|>4): 134; chains: 1; bound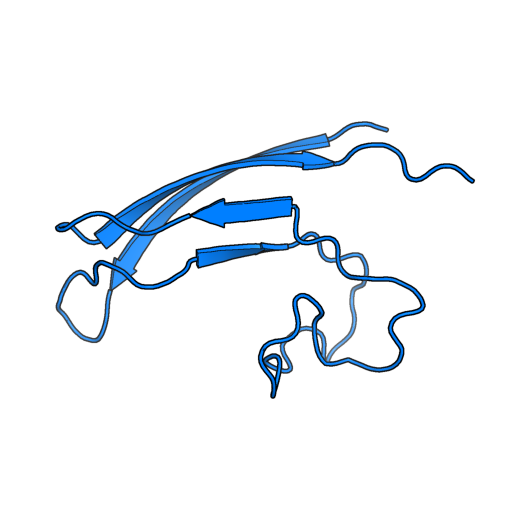ing box: 37×21×36 Å

Foldseek 3Di:
DKDKDKDKDFDDDPHATDWDDKDWDFADDDPDPCQPQPPPDPDQARPPDDVPPGRDRQDMDIADRRRIDMDMGMDDDDDD

Secondary structure (DSSP, 8-state):
--EEEEEEEE-EETTEE--SPPEEEE------TTTT---SSS-SS-SSS-TTS---EEEEE---TTSEEEEEEEEPPPP-